Protein AF-A0A7K4RHC1-F1 (afdb_monomer_lite)

Foldseek 3Di:
DVVVVVVVVVVVVVVVVVVVVVVVVVVVCVVCVVVLVCLLCVVVVPDPDDDFDDPDDPPDPGCPVVVSVVSVVVVVPPPPDD

Structure (mmCIF, N/CA/C/O backbone):
data_AF-A0A7K4RHC1-F1
#
_entry.id   AF-A0A7K4RHC1-F1
#
loop_
_atom_site.group_PDB
_atom_site.id
_atom_site.type_symbol
_atom_site.label_atom_id
_atom_site.label_alt_id
_atom_site.label_comp_id
_atom_site.label_asym_id
_atom_site.label_entity_id
_atom_site.label_seq_id
_atom_site.pdbx_PDB_ins_code
_atom_site.Cartn_x
_atom_site.Cartn_y
_atom_site.Cartn_z
_atom_site.occupancy
_atom_site.B_iso_or_equiv
_atom_site.auth_seq_id
_atom_site.auth_comp_id
_atom_site.auth_asym_id
_atom_site.auth_atom_id
_atom_site.pdbx_PDB_model_num
ATOM 1 N N . SER A 1 1 ? 35.491 9.557 -36.427 1.00 67.31 1 SER A N 1
ATOM 2 C CA . SER A 1 1 ? 35.119 8.215 -36.922 1.00 67.31 1 SER A CA 1
ATOM 3 C C . SER A 1 1 ? 33.626 8.003 -36.707 1.00 67.31 1 SER A C 1
ATOM 5 O O . SER A 1 1 ? 33.123 8.436 -35.675 1.00 67.31 1 SER A O 1
ATOM 7 N N . ARG A 1 2 ? 32.914 7.369 -37.65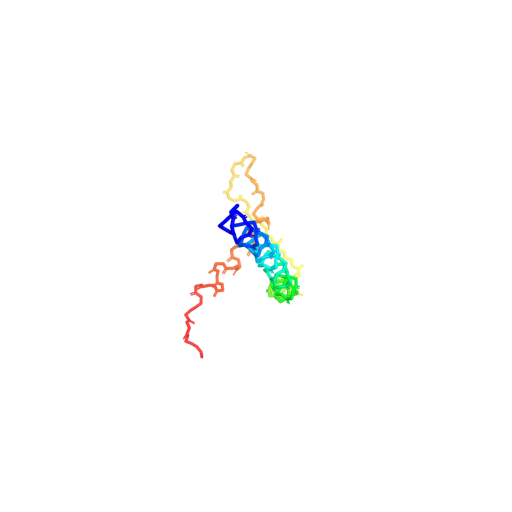7 1.00 69.25 2 ARG A N 1
ATOM 8 C CA . ARG A 1 2 ? 31.466 7.054 -37.565 1.00 69.25 2 ARG A CA 1
ATOM 9 C C . ARG A 1 2 ? 31.064 6.417 -36.226 1.00 69.25 2 ARG A C 1
ATOM 11 O O . ARG A 1 2 ? 30.049 6.798 -35.663 1.00 69.25 2 ARG A O 1
ATOM 18 N N . ALA A 1 3 ? 31.942 5.593 -35.658 1.00 72.94 3 ALA A N 1
ATOM 19 C CA . ALA A 1 3 ? 31.769 4.969 -34.348 1.00 72.94 3 ALA A CA 1
ATOM 20 C C . ALA A 1 3 ? 31.472 5.954 -33.195 1.00 72.94 3 ALA A C 1
ATOM 22 O O . ALA A 1 3 ? 30.689 5.632 -32.309 1.00 72.94 3 ALA A O 1
ATOM 23 N N . ARG A 1 4 ? 32.045 7.173 -33.194 1.00 74.69 4 ARG A N 1
ATOM 24 C CA . ARG A 1 4 ? 31.726 8.185 -32.162 1.00 74.69 4 ARG A CA 1
ATOM 25 C C . ARG A 1 4 ? 30.328 8.779 -32.338 1.00 74.69 4 ARG A C 1
ATOM 27 O O . ARG A 1 4 ? 29.670 9.061 -31.346 1.00 74.69 4 ARG A O 1
ATOM 34 N N . ALA A 1 5 ? 29.884 8.961 -33.580 1.00 77.38 5 ALA A N 1
ATOM 35 C CA . ALA A 1 5 ? 28.548 9.473 -33.871 1.00 77.38 5 ALA A CA 1
ATOM 36 C C . ALA A 1 5 ? 27.468 8.426 -33.544 1.00 77.38 5 ALA A C 1
ATOM 38 O O . ALA A 1 5 ? 26.449 8.762 -32.951 1.00 77.38 5 ALA A O 1
ATOM 39 N N . GLU A 1 6 ? 27.724 7.151 -33.849 1.00 70.44 6 GLU A N 1
ATOM 40 C CA . GLU A 1 6 ? 26.837 6.033 -33.499 1.00 70.44 6 GLU A CA 1
ATOM 41 C C . GLU A 1 6 ? 26.757 5.811 -31.982 1.00 70.44 6 GLU A C 1
ATOM 43 O O . GLU A 1 6 ? 25.662 5.634 -31.451 1.00 70.44 6 GLU A O 1
ATOM 48 N N . ALA A 1 7 ? 27.882 5.908 -31.264 1.00 77.06 7 ALA A N 1
ATOM 49 C CA . ALA A 1 7 ? 27.895 5.831 -29.803 1.00 77.06 7 ALA A CA 1
ATOM 50 C C . ALA A 1 7 ? 27.120 6.990 -29.151 1.00 77.06 7 ALA A C 1
ATOM 52 O O . ALA A 1 7 ? 26.353 6.763 -28.217 1.00 77.06 7 ALA A O 1
ATOM 53 N N . ALA A 1 8 ? 27.266 8.217 -29.665 1.00 75.12 8 ALA A N 1
ATOM 54 C CA . ALA A 1 8 ? 26.523 9.378 -29.174 1.00 75.12 8 ALA A CA 1
ATOM 55 C C . ALA A 1 8 ? 25.010 9.249 -29.426 1.00 75.12 8 ALA A C 1
ATOM 57 O O . ALA A 1 8 ? 24.208 9.546 -28.542 1.00 75.12 8 ALA A O 1
ATOM 58 N N . ALA A 1 9 ? 24.609 8.747 -30.598 1.00 74.69 9 ALA A N 1
ATOM 59 C CA . ALA A 1 9 ? 23.204 8.498 -30.913 1.00 74.69 9 ALA A CA 1
ATOM 60 C C . ALA A 1 9 ? 22.602 7.376 -30.047 1.00 74.69 9 ALA A C 1
ATOM 62 O O . ALA A 1 9 ? 21.467 7.495 -29.585 1.00 74.69 9 ALA A O 1
ATOM 63 N N . ALA A 1 10 ? 23.358 6.305 -29.788 1.00 74.31 10 ALA A N 1
ATOM 64 C CA . ALA A 1 10 ? 22.936 5.227 -28.896 1.00 74.31 10 ALA A CA 1
ATOM 65 C C . ALA A 1 10 ? 22.783 5.707 -27.443 1.00 74.31 10 ALA A C 1
ATOM 67 O O . ALA A 1 10 ? 21.799 5.354 -26.793 1.00 74.31 10 ALA A O 1
ATOM 68 N N . ALA A 1 11 ? 23.701 6.551 -26.960 1.00 76.56 11 ALA A N 1
ATOM 69 C CA . ALA A 1 11 ? 23.626 7.155 -25.631 1.00 76.56 11 ALA A CA 1
ATOM 70 C C . ALA A 1 11 ? 22.394 8.064 -25.486 1.00 76.56 11 ALA A C 1
ATOM 72 O O . ALA A 1 11 ? 21.612 7.878 -24.557 1.00 76.56 11 ALA A O 1
ATOM 73 N N . ALA A 1 12 ? 22.153 8.957 -26.452 1.00 76.88 12 ALA A N 1
ATOM 74 C CA . ALA A 1 12 ? 20.973 9.826 -26.453 1.00 76.88 12 ALA A CA 1
ATOM 75 C C . ALA A 1 12 ? 19.660 9.024 -26.489 1.00 76.88 12 ALA A C 1
ATOM 77 O O . ALA A 1 12 ? 18.691 9.362 -25.810 1.00 76.88 12 ALA A O 1
ATOM 78 N N . LYS A 1 13 ? 19.630 7.918 -27.245 1.00 69.19 13 LYS A N 1
ATO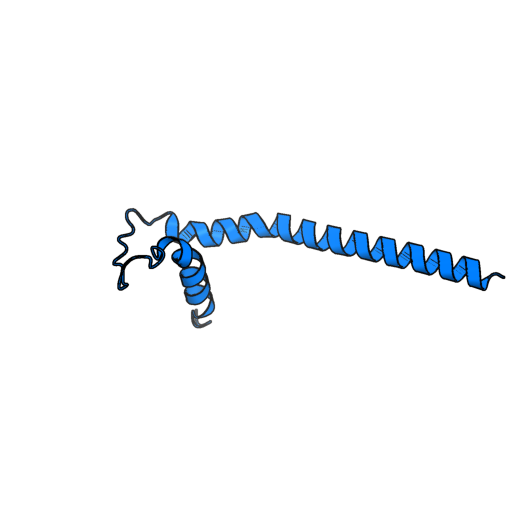M 79 C CA . LYS A 1 13 ? 18.473 7.020 -27.295 1.00 69.19 13 LYS A CA 1
ATOM 80 C C . LYS A 1 13 ? 18.251 6.307 -25.957 1.00 69.19 13 LYS A C 1
ATOM 82 O O . LYS A 1 13 ? 17.110 6.190 -25.527 1.00 69.19 13 LYS A O 1
ATOM 87 N N . ALA A 1 14 ? 19.315 5.841 -25.302 1.00 72.25 14 ALA A N 1
ATOM 88 C CA . ALA A 1 14 ? 19.242 5.182 -23.998 1.00 72.25 14 ALA A CA 1
ATOM 89 C C . ALA A 1 14 ? 18.771 6.136 -22.888 1.00 72.25 14 ALA A C 1
ATOM 91 O O . ALA A 1 14 ? 17.932 5.754 -22.076 1.00 72.25 14 ALA A O 1
ATOM 92 N N . GLU A 1 15 ? 19.256 7.377 -22.892 1.00 72.06 15 GLU A N 1
ATOM 93 C CA . GLU A 1 15 ? 18.843 8.413 -21.942 1.00 72.06 15 GLU A CA 1
ATOM 94 C C . GLU A 1 15 ? 17.373 8.798 -22.133 1.00 72.06 15 GLU A C 1
ATOM 96 O O . GLU A 1 15 ? 16.600 8.801 -21.174 1.00 72.06 15 GLU A O 1
ATOM 101 N N . ALA A 1 16 ? 16.949 8.989 -23.386 1.00 70.50 16 ALA A N 1
ATOM 102 C CA . ALA A 1 16 ? 15.547 9.203 -23.713 1.00 70.50 16 ALA A CA 1
ATOM 103 C C . ALA A 1 16 ? 14.679 8.005 -23.281 1.00 70.50 16 ALA A C 1
ATOM 105 O O . ALA A 1 16 ? 13.657 8.197 -22.630 1.00 70.50 16 ALA A O 1
ATOM 106 N N . PHE A 1 17 ? 15.090 6.759 -23.553 1.00 66.12 17 PHE A N 1
ATOM 107 C CA . PHE A 1 17 ? 14.371 5.567 -23.078 1.00 66.12 17 PHE A CA 1
ATOM 108 C C . PHE A 1 17 ? 14.278 5.486 -21.551 1.00 66.12 17 PHE A C 1
ATOM 110 O O . PHE A 1 17 ? 13.257 5.025 -21.040 1.00 66.12 17 PHE A O 1
ATOM 117 N N . GLY A 1 18 ? 15.312 5.925 -20.830 1.00 72.44 18 GLY A N 1
ATOM 118 C CA . GLY A 1 18 ? 15.294 6.033 -19.372 1.00 72.44 18 GLY A CA 1
ATOM 119 C C . GLY A 1 18 ? 14.226 7.014 -18.896 1.00 72.44 18 GLY A C 1
ATOM 120 O O . GLY A 1 18 ? 13.341 6.631 -18.132 1.00 72.44 18 GLY A O 1
ATOM 121 N N . GLN A 1 19 ? 14.236 8.235 -19.434 1.00 71.44 19 GLN A N 1
ATOM 122 C CA . GLN A 1 19 ? 13.249 9.267 -19.099 1.00 71.44 19 GLN A CA 1
ATOM 123 C C . GLN A 1 19 ? 11.818 8.853 -19.474 1.00 71.44 19 GLN A C 1
ATOM 125 O O . GLN A 1 19 ? 10.891 9.026 -18.684 1.00 71.44 19 GLN A O 1
ATOM 130 N N . PHE A 1 20 ? 11.625 8.239 -20.645 1.00 70.75 20 PHE A N 1
ATOM 131 C CA . PHE A 1 20 ? 10.319 7.723 -21.062 1.00 70.75 20 PHE A CA 1
ATOM 132 C C . PHE A 1 20 ? 9.839 6.576 -20.173 1.00 70.75 20 PHE A C 1
ATOM 134 O O . PHE A 1 20 ? 8.645 6.474 -19.897 1.00 70.75 20 PHE A O 1
ATOM 141 N N . ARG A 1 21 ? 10.749 5.720 -19.698 1.00 75.25 21 ARG A N 1
ATOM 142 C CA . ARG A 1 21 ? 10.411 4.650 -18.757 1.00 75.25 21 ARG A CA 1
ATOM 143 C C . ARG A 1 21 ? 9.977 5.220 -17.408 1.00 75.25 21 ARG A C 1
ATOM 145 O O . ARG A 1 21 ? 8.965 4.769 -16.881 1.00 75.25 21 ARG A O 1
ATOM 152 N N . GLU A 1 22 ? 10.703 6.187 -16.857 1.00 78.38 22 GLU A N 1
ATOM 153 C CA . GLU A 1 22 ? 10.333 6.830 -15.589 1.00 78.38 22 GLU A CA 1
AT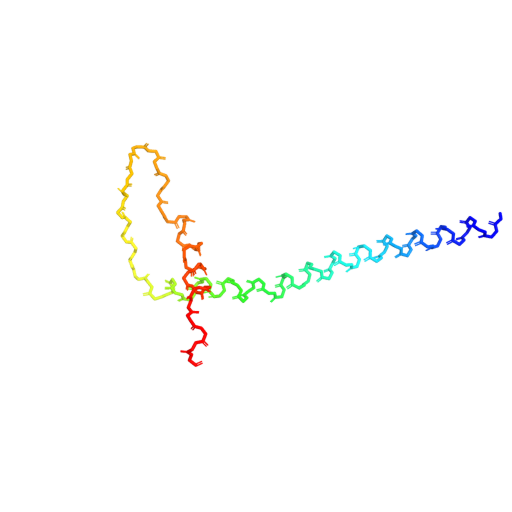OM 154 C C . GLU A 1 22 ? 8.991 7.559 -15.695 1.00 78.38 22 GLU A C 1
ATOM 156 O O . GLU A 1 22 ? 8.116 7.362 -14.851 1.00 78.38 22 GLU A O 1
ATOM 161 N N . ALA A 1 23 ? 8.784 8.314 -16.776 1.00 81.06 23 ALA A N 1
ATOM 162 C CA . ALA A 1 23 ? 7.513 8.974 -17.052 1.00 81.06 23 ALA A CA 1
ATOM 163 C C . ALA A 1 23 ? 6.357 7.966 -17.192 1.00 81.06 23 ALA A C 1
ATOM 165 O O . ALA A 1 23 ? 5.277 8.195 -16.654 1.00 81.06 23 ALA A O 1
ATOM 166 N N . ALA A 1 24 ? 6.583 6.823 -17.848 1.00 82.81 24 ALA A N 1
ATOM 167 C CA . ALA A 1 24 ? 5.577 5.769 -17.975 1.00 82.81 24 ALA A CA 1
ATOM 168 C C . ALA A 1 24 ? 5.229 5.119 -16.626 1.00 82.81 24 ALA A C 1
ATOM 170 O O . ALA A 1 24 ? 4.061 4.835 -16.370 1.00 82.81 24 ALA A O 1
ATOM 171 N N . VAL A 1 25 ? 6.215 4.903 -15.749 1.00 82.56 25 VAL A N 1
ATOM 172 C CA . VAL A 1 25 ? 5.976 4.387 -14.391 1.00 82.56 25 VAL A CA 1
ATOM 173 C C . VAL A 1 25 ? 5.193 5.400 -13.558 1.00 82.56 25 VAL A C 1
ATOM 175 O O . VAL A 1 25 ? 4.263 5.008 -12.853 1.00 82.56 25 VAL A O 1
ATOM 178 N N . LEU A 1 26 ? 5.529 6.687 -13.663 1.00 83.56 26 LEU A N 1
ATOM 179 C CA . LEU A 1 26 ? 4.808 7.759 -12.981 1.00 83.56 26 LEU A CA 1
ATOM 180 C C . LEU A 1 26 ? 3.355 7.847 -13.454 1.00 83.56 26 LEU A C 1
ATOM 182 O O . LEU A 1 26 ? 2.454 7.885 -12.624 1.00 83.56 26 LEU A O 1
ATOM 186 N N . GLU A 1 27 ? 3.119 7.814 -14.764 1.00 84.50 27 GLU A N 1
ATOM 187 C CA . GLU A 1 27 ? 1.773 7.805 -15.342 1.00 84.50 27 GLU A CA 1
ATOM 188 C C . GLU A 1 27 ? 0.973 6.593 -14.850 1.00 84.50 27 GLU A C 1
ATOM 190 O O . GLU A 1 27 ? -0.149 6.737 -14.364 1.00 84.50 27 GLU A O 1
ATOM 195 N N . MET A 1 28 ? 1.573 5.397 -14.872 1.00 86.00 28 MET A N 1
ATOM 196 C CA . MET A 1 28 ? 0.946 4.198 -14.313 1.00 86.00 28 MET A CA 1
ATOM 197 C C . MET A 1 28 ? 0.618 4.371 -12.826 1.00 86.00 28 MET A C 1
ATOM 199 O O . MET A 1 28 ? -0.466 3.987 -12.390 1.00 86.00 28 MET A O 1
ATOM 203 N N . ALA A 1 29 ? 1.524 4.949 -12.038 1.00 83.25 29 ALA A N 1
ATOM 204 C CA . ALA A 1 29 ? 1.294 5.201 -10.621 1.00 83.25 29 ALA A CA 1
ATOM 205 C C . ALA A 1 29 ? 0.153 6.206 -10.406 1.00 83.25 29 ALA A C 1
ATOM 207 O O . ALA A 1 29 ? -0.728 5.939 -9.594 1.00 83.25 29 ALA A O 1
ATOM 208 N N . LEU A 1 30 ? 0.111 7.307 -11.163 1.00 88.81 30 LEU A N 1
ATOM 209 C CA . LEU A 1 30 ? -0.957 8.311 -11.104 1.00 88.81 30 LEU A CA 1
ATOM 210 C C . LEU A 1 30 ? -2.316 7.726 -11.504 1.00 88.81 30 LEU A C 1
ATOM 212 O O . LEU A 1 30 ? -3.318 8.007 -10.851 1.00 88.81 30 LEU A O 1
ATOM 216 N N . GLN A 1 31 ? -2.355 6.854 -12.511 1.00 87.69 31 GLN A N 1
ATOM 217 C CA . GLN A 1 31 ? -3.577 6.158 -12.917 1.00 87.69 31 GLN A CA 1
ATOM 218 C C . GLN A 1 31 ? -4.056 5.138 -11.869 1.00 87.69 31 GLN A C 1
ATOM 220 O O . GLN A 1 31 ? -5.261 4.939 -11.694 1.00 87.69 31 GLN A O 1
ATOM 225 N N . ARG A 1 32 ? -3.133 4.475 -11.157 1.00 85.62 32 ARG A N 1
ATOM 226 C CA . ARG A 1 32 ? -3.445 3.452 -10.139 1.00 85.62 32 ARG A CA 1
ATOM 227 C C . ARG A 1 32 ? -3.681 4.031 -8.743 1.00 85.62 32 ARG A C 1
ATOM 229 O O . ARG A 1 32 ? -4.391 3.414 -7.950 1.00 85.62 32 ARG A O 1
ATOM 236 N N . LEU A 1 33 ? -3.139 5.205 -8.431 1.00 87.12 33 LEU A N 1
ATOM 237 C CA . LEU A 1 33 ? -3.228 5.833 -7.111 1.00 87.12 33 LEU A CA 1
ATOM 238 C C . LEU A 1 33 ? -4.679 6.018 -6.622 1.00 87.12 33 LEU A C 1
ATOM 240 O O . LEU A 1 33 ? -4.946 5.649 -5.478 1.00 87.12 33 LEU A O 1
ATOM 244 N N . PRO A 1 34 ? -5.643 6.480 -7.446 1.00 87.62 34 PRO A N 1
ATOM 245 C CA . PRO A 1 34 ? -7.042 6.573 -7.030 1.00 87.62 34 PRO A CA 1
ATOM 246 C C . PRO A 1 34 ? -7.647 5.218 -6.649 1.00 87.62 34 PRO A C 1
ATOM 248 O O . PRO A 1 34 ? -8.449 5.139 -5.722 1.00 87.62 34 PRO A O 1
ATOM 251 N N . GLN A 1 35 ? -7.243 4.142 -7.332 1.00 86.44 35 GLN A N 1
ATOM 252 C CA . GLN A 1 35 ? -7.731 2.785 -7.066 1.00 86.44 35 GLN A CA 1
ATOM 253 C C . GLN A 1 35 ? -7.226 2.296 -5.705 1.00 86.44 35 GLN A C 1
ATOM 255 O O . GLN A 1 35 ? -8.004 1.775 -4.910 1.00 86.44 35 GLN A O 1
ATOM 260 N N . VAL A 1 36 ? -5.942 2.523 -5.408 1.00 82.56 36 VAL A N 1
ATOM 261 C CA . VAL A 1 36 ? -5.337 2.171 -4.113 1.00 82.56 36 VAL A CA 1
ATOM 262 C C . VAL A 1 36 ? -5.937 3.009 -2.982 1.00 82.56 36 VAL A C 1
ATOM 264 O O . VAL A 1 36 ? -6.333 2.458 -1.957 1.00 82.56 36 VAL A O 1
ATOM 267 N N . ALA A 1 37 ? -6.064 4.325 -3.175 1.00 84.31 37 ALA A N 1
ATOM 268 C CA . ALA A 1 37 ? -6.680 5.215 -2.194 1.00 84.31 37 ALA A CA 1
ATOM 269 C C . ALA A 1 37 ? -8.137 4.817 -1.903 1.00 84.31 37 ALA A C 1
ATOM 271 O O . ALA A 1 37 ? -8.536 4.750 -0.742 1.00 84.31 37 ALA A O 1
ATOM 272 N N . GLY A 1 38 ? -8.906 4.481 -2.944 1.00 85.19 38 GLY A N 1
ATOM 273 C CA . GLY A 1 38 ? -10.268 3.970 -2.814 1.00 85.19 38 GLY A CA 1
ATOM 274 C C . GLY A 1 38 ? -10.330 2.646 -2.054 1.00 85.19 38 GLY A C 1
ATOM 275 O O . GLY A 1 38 ? -11.125 2.518 -1.129 1.00 85.19 38 GLY A O 1
ATOM 276 N N . ALA A 1 39 ? -9.460 1.688 -2.384 1.00 82.81 39 ALA A N 1
ATOM 277 C CA . ALA A 1 39 ? -9.410 0.385 -1.719 1.00 82.81 39 ALA A CA 1
ATOM 278 C C . ALA A 1 39 ? -9.075 0.495 -0.221 1.00 82.81 39 ALA A C 1
ATOM 280 O O . ALA A 1 39 ? -9.679 -0.201 0.591 1.00 82.81 39 ALA A O 1
ATOM 281 N N . VAL A 1 40 ? -8.163 1.397 0.161 1.00 79.38 40 VAL A N 1
ATOM 282 C CA . VAL A 1 40 ? -7.832 1.657 1.574 1.00 79.38 40 VAL A CA 1
ATOM 283 C C . VAL A 1 40 ? -8.965 2.402 2.290 1.00 79.38 40 VAL A C 1
ATOM 285 O O . VAL A 1 40 ? -9.255 2.120 3.452 1.00 79.38 40 VAL A O 1
ATOM 288 N N . ALA A 1 41 ? -9.632 3.339 1.610 1.00 83.12 41 ALA A N 1
ATOM 289 C CA . ALA A 1 41 ? -10.730 4.111 2.187 1.00 83.12 41 ALA A CA 1
ATOM 290 C C . ALA A 1 41 ? -12.028 3.298 2.345 1.00 83.12 41 ALA A C 1
ATOM 292 O O . ALA A 1 41 ? -12.814 3.587 3.246 1.00 83.12 41 ALA A O 1
ATOM 293 N N . GLN A 1 42 ? -12.260 2.282 1.508 1.00 84.75 42 GLN A N 1
ATOM 294 C CA . GLN A 1 42 ? -13.500 1.498 1.483 1.00 84.75 42 GLN A CA 1
ATOM 295 C C . GLN A 1 42 ? -13.866 0.865 2.846 1.00 84.75 42 GLN A C 1
ATOM 297 O O . GLN A 1 42 ? -14.970 1.137 3.327 1.00 84.75 42 GLN A O 1
ATOM 302 N N . PRO A 1 43 ? -12.975 0.131 3.544 1.00 77.38 43 PRO A N 1
ATOM 303 C CA . PRO A 1 43 ? -13.268 -0.399 4.881 1.00 77.38 43 PRO A CA 1
ATOM 304 C C . PRO A 1 43 ? -13.385 0.695 5.957 1.00 77.38 43 PRO A C 1
ATOM 306 O O . PRO A 1 43 ? -14.116 0.544 6.939 1.00 77.38 43 PRO A O 1
ATOM 309 N N . LEU A 1 44 ? -12.711 1.835 5.775 1.00 78.44 44 LEU A N 1
ATOM 310 C CA . LEU A 1 44 ? -12.790 2.962 6.707 1.00 78.44 44 LEU A CA 1
ATOM 311 C C . LEU A 1 44 ? -14.095 3.756 6.556 1.00 78.44 44 LEU A C 1
ATOM 313 O O . LEU A 1 44 ? -14.588 4.299 7.542 1.00 78.44 44 LEU A O 1
ATOM 317 N N . SER A 1 45 ? -14.699 3.782 5.364 1.00 83.94 45 SER A N 1
ATOM 318 C CA . SER A 1 45 ? -15.897 4.581 5.074 1.00 83.94 45 SER A CA 1
ATOM 319 C C . SER A 1 45 ? -17.126 4.172 5.895 1.00 83.94 45 SER A C 1
ATOM 321 O O . SER A 1 45 ? -17.995 5.008 6.134 1.00 83.94 45 SER A O 1
ATOM 323 N N . GLY A 1 46 ? -17.223 2.908 6.319 1.00 81.31 46 GLY A N 1
ATOM 324 C CA . GLY A 1 46 ? -18.294 2.419 7.199 1.00 81.31 46 GLY A CA 1
ATOM 325 C C . GLY A 1 46 ? -17.944 2.457 8.691 1.00 81.31 46 GLY A C 1
ATOM 326 O O . GLY A 1 46 ? -18.784 2.144 9.538 1.00 81.31 46 GLY A O 1
ATOM 327 N N . THR A 1 47 ? -16.711 2.828 9.042 1.00 83.06 47 THR A N 1
ATOM 328 C CA . THR A 1 47 ? -16.212 2.741 10.415 1.00 83.06 47 THR A CA 1
ATOM 329 C C . THR A 1 47 ? -16.559 4.011 11.194 1.00 83.06 47 THR A C 1
ATOM 331 O O . THR A 1 47 ? -15.927 5.051 11.045 1.00 83.06 47 THR A O 1
ATOM 334 N N . ARG A 1 48 ? -17.565 3.933 12.075 1.00 82.75 48 ARG A N 1
ATOM 335 C CA . ARG A 1 48 ? -18.026 5.077 12.893 1.00 82.75 48 ARG A CA 1
ATOM 336 C C . ARG A 1 48 ? -17.071 5.450 14.032 1.00 82.75 48 ARG A C 1
ATOM 338 O O . ARG A 1 48 ? -17.030 6.604 14.449 1.00 82.75 48 ARG A O 1
ATOM 345 N N . ARG A 1 49 ? -16.365 4.470 14.601 1.00 82.06 49 ARG A N 1
ATOM 346 C CA . ARG A 1 49 ? -15.463 4.669 15.740 1.00 82.06 49 ARG A CA 1
ATOM 347 C C . ARG A 1 49 ? -14.384 3.599 15.741 1.00 82.06 49 ARG A C 1
ATOM 349 O O . ARG A 1 49 ? -14.705 2.416 15.735 1.00 82.06 49 ARG A O 1
ATOM 356 N N . VAL A 1 50 ? -13.131 4.033 15.828 1.00 76.69 50 VAL A N 1
ATOM 357 C CA . VAL A 1 50 ? -11.980 3.168 16.101 1.00 76.69 50 VAL A CA 1
ATOM 358 C C . VAL A 1 50 ? -11.569 3.390 17.552 1.00 76.69 50 VAL A C 1
ATOM 360 O O . VAL A 1 50 ? -11.212 4.503 17.934 1.00 76.69 50 VAL A O 1
ATOM 363 N N . THR A 1 51 ? -11.638 2.345 18.374 1.00 79.50 51 THR A N 1
ATOM 364 C CA . THR A 1 51 ? -11.111 2.367 19.743 1.00 79.50 51 THR A CA 1
ATOM 365 C C . THR A 1 51 ? -9.802 1.597 19.753 1.00 79.50 51 THR A C 1
ATOM 367 O O . THR A 1 51 ? -9.792 0.385 19.563 1.00 79.50 51 THR A O 1
ATOM 370 N N . VAL A 1 52 ? -8.695 2.309 19.950 1.00 71.75 52 VAL A N 1
ATOM 371 C CA . VAL A 1 52 ? -7.361 1.708 20.014 1.00 71.75 52 VAL A CA 1
ATOM 372 C C . VAL A 1 52 ? -7.038 1.397 21.465 1.00 71.75 52 VAL A C 1
ATOM 374 O O . VAL A 1 52 ? -6.924 2.305 22.286 1.00 71.75 52 VAL A O 1
ATOM 377 N N . VAL A 1 53 ? -6.880 0.113 21.779 1.00 72.62 53 VAL A N 1
ATOM 378 C CA . VAL A 1 53 ? -6.362 -0.332 23.074 1.00 72.62 53 VAL A CA 1
ATOM 379 C C . VAL A 1 53 ? -4.854 -0.482 22.920 1.00 72.62 53 VAL A C 1
ATOM 381 O O . VAL A 1 53 ? -4.374 -1.422 22.292 1.00 72.62 53 VAL A O 1
ATOM 384 N N . ALA A 1 54 ? -4.096 0.485 23.432 1.00 65.38 54 ALA A N 1
ATOM 385 C CA . ALA A 1 54 ? -2.643 0.411 23.413 1.00 65.38 54 ALA A CA 1
ATOM 386 C C . ALA A 1 54 ? -2.174 -0.659 24.412 1.00 65.38 54 ALA A C 1
ATOM 388 O O . ALA A 1 54 ? -2.145 -0.429 25.617 1.00 65.38 54 ALA A O 1
ATOM 389 N N . ALA A 1 55 ? -1.796 -1.833 23.909 1.00 63.66 55 ALA A N 1
ATOM 390 C CA . ALA A 1 55 ? -1.050 -2.830 24.670 1.00 63.66 55 ALA A CA 1
ATOM 391 C C . ALA A 1 55 ? 0.449 -2.485 24.600 1.00 63.66 55 ALA A C 1
ATOM 393 O O . ALA A 1 55 ? 1.223 -3.157 23.925 1.00 63.66 55 ALA A O 1
ATOM 394 N N . GLY A 1 56 ? 0.857 -1.368 25.203 1.00 63.91 56 GLY A N 1
ATOM 395 C CA . GLY A 1 56 ? 2.242 -0.903 25.122 1.00 63.91 56 GLY A CA 1
ATOM 396 C C . GLY A 1 56 ? 2.579 0.142 26.176 1.00 63.91 56 GLY A C 1
ATOM 397 O O . GLY A 1 56 ? 1.713 0.893 26.620 1.00 63.91 56 GLY A O 1
ATOM 398 N N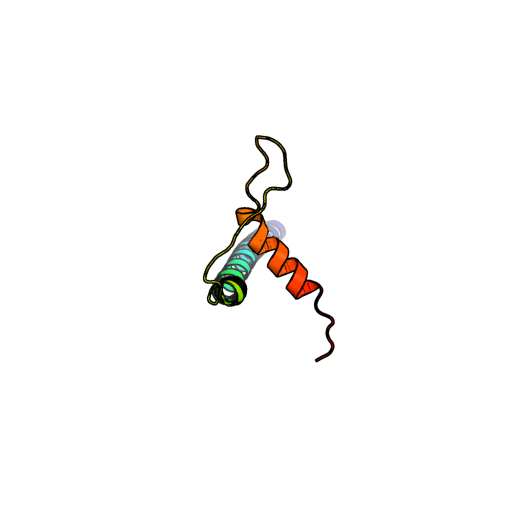 . GLY A 1 57 ? 3.846 0.172 26.590 1.00 66.88 57 GLY A N 1
ATOM 399 C CA . GLY A 1 57 ? 4.357 1.150 27.547 1.00 66.88 57 GLY A CA 1
ATOM 400 C C . GLY A 1 57 ? 4.409 2.580 26.982 1.00 66.88 57 GLY A C 1
ATOM 401 O O . GLY A 1 57 ? 4.148 2.797 25.791 1.00 66.88 57 GLY A O 1
ATOM 402 N N . PRO A 1 58 ? 4.769 3.565 27.823 1.00 66.38 58 PRO A N 1
ATOM 403 C CA . PRO A 1 58 ? 4.901 4.965 27.423 1.00 66.38 58 PRO A CA 1
ATOM 404 C C . PRO A 1 58 ? 5.764 5.116 26.162 1.00 66.38 58 PRO A C 1
ATOM 406 O O . PRO A 1 58 ? 6.854 4.557 26.087 1.00 66.38 58 PRO A O 1
ATOM 409 N N . GLY A 1 59 ? 5.276 5.865 25.169 1.00 69.19 59 GLY A N 1
ATOM 410 C CA . GLY A 1 59 ? 5.997 6.109 23.912 1.00 69.19 59 GLY A CA 1
ATOM 411 C C . GLY A 1 59 ? 5.726 5.107 22.784 1.00 69.19 59 GLY A C 1
ATOM 412 O O . GLY A 1 59 ? 6.263 5.278 21.693 1.00 69.19 59 GLY A O 1
ATOM 413 N N . THR A 1 60 ? 4.870 4.100 22.993 1.00 68.38 60 THR A N 1
ATOM 414 C CA . THR A 1 60 ? 4.431 3.222 21.896 1.00 68.38 60 THR A CA 1
ATOM 415 C C . THR A 1 60 ? 3.552 4.024 20.924 1.00 68.38 60 THR A C 1
ATOM 417 O O . THR A 1 60 ? 2.534 4.571 21.363 1.00 68.38 60 THR A O 1
ATOM 420 N N . PRO A 1 61 ? 3.895 4.123 19.624 1.00 62.91 61 PRO A N 1
ATOM 421 C CA . PRO A 1 61 ? 3.064 4.822 18.650 1.00 62.91 61 PRO A CA 1
ATOM 422 C C . PRO A 1 61 ? 1.647 4.244 18.660 1.00 62.91 61 PRO A C 1
ATOM 424 O O . PRO A 1 61 ? 1.473 3.027 18.568 1.00 62.91 61 PRO A O 1
ATOM 427 N N . LEU A 1 62 ? 0.636 5.109 18.784 1.00 66.62 62 LEU A N 1
ATOM 428 C CA . LEU A 1 62 ? -0.766 4.698 18.704 1.00 66.62 62 LEU A CA 1
ATOM 429 C C . LEU A 1 62 ? -0.977 3.918 17.401 1.00 66.62 62 LEU A C 1
ATOM 431 O O . LEU A 1 62 ? -0.635 4.407 16.325 1.00 66.62 62 LEU A O 1
ATOM 435 N N . GLY A 1 63 ? -1.567 2.722 17.495 1.00 68.25 63 GLY A N 1
ATOM 436 C CA . GLY A 1 63 ? -1.724 1.787 16.372 1.00 68.25 63 GLY A CA 1
ATOM 437 C C . GLY A 1 63 ? -2.512 2.320 15.169 1.00 68.25 63 GLY A C 1
ATOM 438 O O . GLY A 1 63 ? -2.560 1.654 14.144 1.00 68.25 63 GLY A O 1
ATOM 439 N N . LEU A 1 64 ? -3.082 3.529 15.243 1.00 70.88 64 LEU A N 1
ATOM 440 C CA . LEU A 1 64 ? -3.820 4.171 14.152 1.00 70.88 64 LEU A CA 1
ATOM 441 C C . LEU A 1 64 ? -3.005 4.279 12.857 1.00 70.88 64 LEU A C 1
ATOM 443 O O . LEU A 1 64 ? -3.540 4.006 11.788 1.00 70.88 64 LEU A O 1
ATOM 447 N N . SER A 1 65 ? -1.718 4.633 12.934 1.00 76.25 65 SER A N 1
ATOM 448 C CA . SER A 1 65 ? -0.855 4.723 11.744 1.00 76.25 65 SER A CA 1
ATOM 449 C C . SER A 1 65 ? -0.544 3.359 11.119 1.00 76.25 65 SER A C 1
ATOM 451 O O . SER A 1 65 ? -0.128 3.298 9.964 1.00 76.25 65 SER A O 1
ATOM 453 N N . ARG A 1 66 ? -0.766 2.266 11.860 1.00 74.81 66 ARG A N 1
ATOM 454 C CA . ARG A 1 66 ? -0.545 0.886 11.408 1.00 74.81 66 ARG A CA 1
ATOM 455 C C . ARG A 1 66 ? -1.790 0.263 10.775 1.00 74.81 66 ARG A C 1
ATOM 457 O O . ARG A 1 66 ? -1.643 -0.656 9.978 1.00 74.81 66 ARG A O 1
ATOM 464 N N . ILE A 1 67 ? -2.984 0.806 11.042 1.00 79.06 67 ILE A N 1
ATOM 465 C CA . ILE A 1 67 ? -4.262 0.292 10.515 1.00 79.06 67 ILE A CA 1
ATOM 466 C C . ILE A 1 67 ? -4.245 0.109 8.988 1.00 79.06 67 ILE A C 1
ATOM 468 O O . ILE A 1 67 ? -4.638 -0.963 8.534 1.00 79.06 67 ILE A O 1
ATOM 472 N N . PRO A 1 68 ? -3.770 1.070 8.167 1.00 79.81 68 PRO A N 1
ATOM 473 C CA . PRO A 1 68 ? -3.744 0.875 6.717 1.00 79.81 68 PRO A CA 1
ATOM 474 C C . PRO A 1 68 ? -2.886 -0.322 6.284 1.00 79.81 68 PRO A C 1
ATOM 476 O O . PRO A 1 68 ? -3.276 -1.062 5.386 1.00 79.81 68 PRO A O 1
ATOM 479 N N . ALA A 1 69 ? -1.741 -0.538 6.941 1.00 80.25 69 ALA A N 1
ATOM 480 C CA . ALA A 1 69 ? -0.852 -1.659 6.647 1.00 80.25 69 ALA A CA 1
ATOM 481 C C . ALA A 1 69 ? -1.472 -3.001 7.068 1.00 80.25 69 ALA A C 1
ATOM 483 O O . ALA A 1 69 ? -1.417 -3.968 6.313 1.00 80.25 69 ALA A O 1
ATOM 484 N N . GLU A 1 70 ? -2.121 -3.044 8.233 1.00 79.00 70 GLU A N 1
ATOM 485 C CA . GLU A 1 70 ? -2.810 -4.242 8.727 1.00 79.00 70 GLU A CA 1
ATOM 486 C C . GLU A 1 70 ? -4.011 -4.627 7.847 1.00 79.00 70 GLU A C 1
ATOM 488 O O . GLU A 1 70 ? -4.220 -5.807 7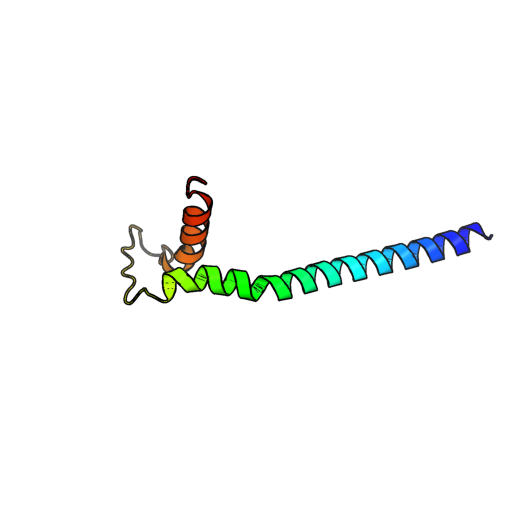.570 1.00 79.00 70 GLU A O 1
ATOM 493 N N . ILE A 1 71 ? -4.764 -3.644 7.338 1.00 78.88 71 ILE A N 1
ATOM 494 C CA . ILE A 1 71 ? -5.843 -3.879 6.366 1.00 78.88 71 ILE A CA 1
ATOM 495 C C . ILE A 1 71 ? -5.279 -4.468 5.069 1.00 78.88 71 ILE A C 1
ATOM 497 O O . ILE A 1 71 ? -5.832 -5.436 4.547 1.00 78.88 71 ILE A O 1
ATOM 501 N N . LEU A 1 72 ? -4.173 -3.918 4.557 1.00 80.62 72 LEU A N 1
ATOM 502 C CA . LEU A 1 72 ? -3.513 -4.456 3.366 1.00 80.62 72 LEU A CA 1
ATOM 503 C C . LEU A 1 72 ? -3.064 -5.909 3.570 1.00 80.62 72 LEU A C 1
ATOM 505 O O . LEU A 1 72 ? -3.288 -6.741 2.691 1.00 80.62 72 LEU A O 1
ATOM 509 N N . GLU A 1 73 ? -2.473 -6.232 4.722 1.00 81.00 73 GLU A N 1
ATOM 510 C CA . GLU A 1 73 ? -2.087 -7.609 5.053 1.00 81.00 73 GLU A CA 1
ATOM 511 C C . GLU A 1 73 ? -3.289 -8.552 5.146 1.00 81.00 73 GLU A C 1
ATOM 513 O O . GLU A 1 73 ? -3.216 -9.681 4.657 1.00 81.00 73 GLU A O 1
ATOM 518 N N . LEU A 1 74 ? -4.393 -8.110 5.755 1.00 74.75 74 LEU A N 1
ATOM 519 C CA . LEU A 1 74 ? -5.628 -8.891 5.841 1.00 74.75 74 LEU A CA 1
ATOM 520 C C . LEU A 1 74 ? -6.187 -9.204 4.454 1.00 74.75 74 LEU A C 1
ATOM 522 O O . LEU A 1 74 ? -6.480 -10.363 4.166 1.00 74.75 74 LEU A O 1
ATOM 526 N N . VAL A 1 75 ? -6.278 -8.198 3.581 1.00 73.06 75 VAL A N 1
ATOM 527 C CA . VAL A 1 75 ? -6.740 -8.381 2.198 1.00 73.06 75 VAL A CA 1
ATOM 528 C C . VAL A 1 75 ? -5.806 -9.318 1.426 1.00 73.06 75 VAL A C 1
ATOM 530 O O . VAL A 1 75 ? -6.279 -10.180 0.692 1.00 73.06 75 VAL A O 1
ATOM 533 N N . ALA A 1 76 ? -4.489 -9.204 1.621 1.00 76.69 76 ALA A N 1
ATOM 534 C CA . ALA A 1 76 ? -3.507 -10.073 0.969 1.00 76.69 76 ALA A CA 1
ATOM 535 C C . ALA A 1 76 ? -3.565 -11.536 1.447 1.00 76.69 76 ALA A C 1
ATOM 537 O O . ALA A 1 76 ? -3.173 -12.437 0.705 1.00 76.69 76 ALA A O 1
ATOM 538 N N . ARG A 1 77 ? -4.035 -11.769 2.679 1.00 75.06 77 ARG A N 1
ATOM 539 C CA . ARG A 1 77 ? -4.179 -13.096 3.297 1.00 75.06 77 ARG A CA 1
ATOM 540 C C . ARG A 1 77 ? -5.548 -13.738 3.085 1.00 75.06 77 ARG A C 1
ATOM 542 O O . ARG A 1 77 ? -5.707 -14.893 3.476 1.00 75.06 77 ARG A O 1
ATOM 549 N N . LEU A 1 78 ? -6.520 -13.034 2.497 1.00 71.94 78 LEU A N 1
ATOM 550 C CA . LEU A 1 78 ? -7.802 -13.644 2.152 1.00 71.94 78 LEU A CA 1
ATOM 55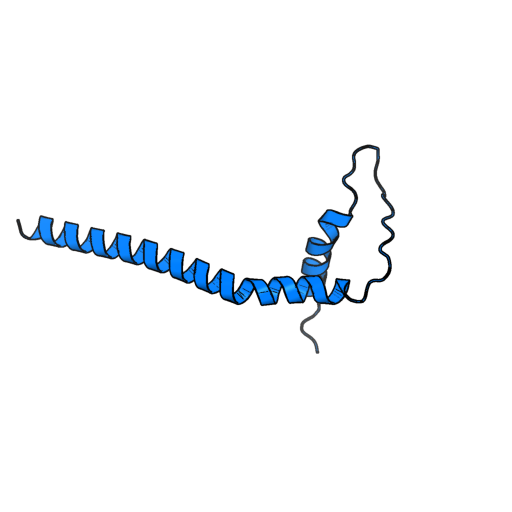1 C C . LEU A 1 78 ? -7.545 -14.847 1.225 1.00 71.94 78 LEU A C 1
ATOM 553 O O . LEU A 1 78 ? -6.867 -14.684 0.204 1.00 71.94 78 LEU A O 1
ATOM 557 N N . PRO A 1 79 ? -8.039 -16.054 1.566 1.00 63.91 79 PRO A N 1
ATOM 558 C CA . PRO A 1 79 ? -7.958 -17.185 0.656 1.00 63.91 79 PRO A CA 1
ATOM 559 C C . PRO A 1 79 ? -8.651 -16.793 -0.648 1.00 63.91 79 PRO A C 1
ATOM 561 O O . PRO A 1 79 ? -9.727 -16.192 -0.635 1.00 63.91 79 PRO A O 1
ATOM 564 N N . ARG A 1 80 ? -8.013 -17.095 -1.782 1.00 57.69 80 ARG A N 1
ATOM 565 C CA . ARG A 1 80 ? -8.583 -16.864 -3.115 1.00 57.69 80 ARG A CA 1
ATOM 566 C C . ARG A 1 80 ? -9.636 -17.931 -3.423 1.00 57.69 80 ARG A C 1
ATOM 568 O O . ARG A 1 80 ? -9.519 -18.610 -4.428 1.00 57.69 80 ARG A O 1
ATOM 575 N N . ASP A 1 81 ? -10.613 -18.083 -2.541 1.00 52.75 81 ASP A N 1
ATOM 576 C CA . ASP A 1 81 ? -11.714 -19.029 -2.683 1.00 52.75 81 ASP A CA 1
ATOM 577 C C . ASP A 1 81 ? -13.031 -18.304 -2.372 1.00 52.75 81 ASP A C 1
ATOM 579 O O . ASP A 1 81 ? -13.631 -18.463 -1.307 1.00 52.75 81 ASP A O 1
ATOM 583 N N . VAL A 1 82 ? -13.435 -17.464 -3.327 1.00 41.69 82 VAL A N 1
ATOM 584 C CA . VAL A 1 82 ? -14.826 -17.136 -3.679 1.00 41.69 82 VAL A CA 1
ATOM 585 C C . VAL A 1 82 ? -14.938 -17.094 -5.194 1.00 41.69 82 VAL A C 1
ATOM 587 O O . VAL A 1 82 ? -14.010 -16.544 -5.832 1.00 41.69 82 VAL A O 1
#

Organism: NCBI:txid456388

pLDDT: mean 75.53, std 8.27, range [41.69, 88.81]

Sequence (82 aa):
SRARAEAAAAAAKAEAFGQFREAAVLEMALQRLPQVAGAVAQPLSGTRRVTVVAAGGPGTPLGLSRIPAEILELVARLPRDV

Radius of gyration: 23.45 Å; chains: 1; bounding box: 53×29×65 Å

Secondary structure (DSSP, 8-state):
-HHHHHHHHHHHHHHHHHHHHHHHHHHHHHHHHHHHHHHHHHHHHT-S-------S-TTPPPGGGGHHHHHHHHHHHS-S--